Protein AF-B4NSJ3-F1 (afdb_monomer_lite)

Sequence (128 aa):
MYSIVETGSNIDASPQYKPMIESMIAEYKPAEERTKPFRHQQNRHSAMESESITKQVDAWLQDGIVRKSSSNFASRVVVVKKLQAQVKDALRDAEEAKAGKEELQELPTATQRSSSVCRLSESTWPSC

Secondary structure (DSSP, 8-state):
------------S-TTTHHHHHHHHHH--PPPS-SPP-BPPPPPPPHHHHHHHHHHHHHHHHTTSS-----S-BPPP------SHHHHHHHHHHHHHHHHHHTTS-S---------------------

Organism: Drosophila simulans (NCBI:txid7240)

Radius of gyration: 32.36 Å; chains: 1; bounding box: 56×48×111 Å

Foldseek 3Di:
DDPPPPPPDPPPDDPVCVVVVVVCVVPDDPDPPPDDQDADDEDDDDPVVVVVVVVVVVVCVVVVVDDDDDDSHHDYDDDDDDDCPVVVVVVVVVVVVVVVVVVVPDDDDDDDDDDDDDDDDDDDDDDD

pLDDT: mean 70.24, std 21.88, range [30.36, 95.81]

InterPro domains:
  IPR043502 DNA/RNA polymerase superfamily [SSF56672] (32-84)

Structure (mmCIF, N/CA/C/O backbone):
data_AF-B4NSJ3-F1
#
_entry.id   AF-B4NSJ3-F1
#
loop_
_atom_site.group_PDB
_atom_site.id
_atom_site.type_symbol
_atom_site.label_atom_id
_atom_site.label_alt_id
_atom_site.label_comp_id
_atom_site.label_asym_id
_atom_site.label_entity_id
_atom_site.label_seq_id
_atom_site.pdbx_PDB_ins_code
_atom_site.Cartn_x
_atom_site.Cartn_y
_atom_site.Cartn_z
_atom_site.occupancy
_atom_site.B_iso_or_equiv
_atom_site.auth_seq_id
_atom_site.auth_comp_id
_atom_site.auth_asym_id
_atom_site.auth_atom_id
_atom_site.pdbx_PDB_model_num
ATOM 1 N N . MET A 1 1 ? -7.846 -13.154 -14.992 1.00 35.81 1 MET A N 1
ATOM 2 C CA . MET A 1 1 ? -9.179 -12.815 -14.455 1.00 35.81 1 MET A CA 1
ATOM 3 C C . MET A 1 1 ? -9.045 -12.810 -12.941 1.00 35.81 1 MET A C 1
ATOM 5 O O . MET A 1 1 ? -8.737 -13.856 -12.386 1.00 35.81 1 MET A O 1
ATOM 9 N N . TYR A 1 2 ? -9.112 -11.651 -12.286 1.00 50.84 2 TYR A N 1
ATOM 10 C CA . TYR A 1 2 ? -9.059 -11.604 -10.821 1.00 50.84 2 TYR A CA 1
ATOM 11 C C . TYR A 1 2 ? -10.491 -11.694 -10.309 1.00 50.84 2 TYR A C 1
ATOM 13 O O . TYR A 1 2 ? -11.305 -10.835 -10.630 1.00 50.84 2 TYR A O 1
ATOM 21 N N . SER A 1 3 ? -10.790 -12.738 -9.540 1.00 39.34 3 SER A N 1
ATOM 22 C CA . SER A 1 3 ? -12.021 -12.802 -8.760 1.00 39.34 3 SER A CA 1
ATOM 23 C C . SER A 1 3 ? -11.863 -11.821 -7.605 1.00 39.34 3 SER A C 1
ATOM 25 O O . SER A 1 3 ? -11.051 -12.043 -6.704 1.00 39.34 3 SER A O 1
ATOM 27 N N . ILE A 1 4 ? -12.591 -10.708 -7.642 1.00 55.81 4 ILE A N 1
ATOM 28 C CA . ILE A 1 4 ? -12.873 -9.952 -6.425 1.00 55.81 4 ILE A CA 1
ATOM 29 C C . ILE A 1 4 ? -13.763 -10.895 -5.623 1.00 55.81 4 ILE A C 1
ATOM 31 O O . ILE A 1 4 ? -14.928 -11.076 -5.952 1.00 55.81 4 ILE A O 1
ATOM 35 N N . VAL A 1 5 ? -13.186 -11.619 -4.665 1.00 47.66 5 VAL A N 1
ATOM 36 C CA . VAL A 1 5 ? -14.011 -12.309 -3.678 1.00 47.66 5 VAL A CA 1
ATOM 37 C C . VAL A 1 5 ? -14.679 -11.178 -2.911 1.00 47.66 5 VAL A C 1
ATOM 39 O O . VAL A 1 5 ? -13.994 -10.416 -2.232 1.00 47.66 5 VAL A O 1
ATOM 42 N N . GLU A 1 6 ? -15.983 -11.008 -3.114 1.00 53.50 6 GLU A N 1
ATOM 43 C CA . GLU A 1 6 ? -16.839 -10.111 -2.338 1.00 53.50 6 GLU A CA 1
ATOM 44 C C . GLU A 1 6 ? -16.940 -10.662 -0.911 1.00 53.50 6 GLU A C 1
ATOM 46 O O . GLU A 1 6 ? -17.965 -11.158 -0.456 1.00 53.50 6 GLU A O 1
ATOM 51 N N . THR A 1 7 ? -15.829 -10.635 -0.183 1.00 53.38 7 THR A N 1
ATOM 52 C CA . THR A 1 7 ? -15.869 -10.670 1.271 1.00 53.38 7 THR A CA 1
ATOM 53 C C . THR A 1 7 ? -16.592 -9.401 1.690 1.00 53.38 7 THR A C 1
ATOM 55 O O . THR A 1 7 ? -16.056 -8.306 1.500 1.00 53.38 7 THR A O 1
ATOM 58 N N . GLY A 1 8 ? -17.831 -9.563 2.171 1.00 54.12 8 GLY A N 1
ATOM 59 C CA . GLY A 1 8 ? -18.704 -8.485 2.633 1.00 54.12 8 GLY A CA 1
ATOM 60 C C . GLY A 1 8 ? -17.898 -7.466 3.425 1.00 54.12 8 GLY A C 1
ATOM 61 O O . GLY A 1 8 ? -17.401 -7.755 4.512 1.00 54.12 8 GLY A O 1
ATOM 62 N N . SER A 1 9 ? -17.664 -6.314 2.804 1.00 59.66 9 SER A N 1
ATOM 63 C CA . SER A 1 9 ? -16.655 -5.371 3.260 1.00 59.66 9 SER A CA 1
ATOM 64 C C . SER A 1 9 ? -17.247 -4.573 4.411 1.00 59.66 9 SER A C 1
ATOM 66 O O . SER A 1 9 ? -17.992 -3.622 4.192 1.00 59.66 9 SER A O 1
ATOM 68 N N . ASN A 1 10 ? -16.962 -4.970 5.652 1.00 70.56 10 ASN A N 1
ATOM 69 C CA . ASN A 1 10 ? -17.247 -4.108 6.790 1.00 70.56 10 ASN A CA 1
ATOM 70 C C . ASN A 1 10 ? -16.275 -2.925 6.712 1.00 70.56 10 ASN A C 1
ATOM 72 O O . ASN A 1 10 ? -15.084 -3.078 6.972 1.00 70.56 10 ASN A O 1
ATOM 76 N N . ILE A 1 11 ? -16.767 -1.774 6.253 1.00 76.44 11 ILE A N 1
ATOM 77 C CA . ILE A 1 11 ? -15.956 -0.564 6.136 1.00 76.44 11 ILE A CA 1
ATOM 78 C C . ILE A 1 11 ? -15.641 -0.078 7.553 1.00 76.44 11 ILE A C 1
ATOM 80 O O . ILE A 1 11 ? -16.509 0.468 8.248 1.00 76.44 11 ILE A O 1
ATOM 84 N N . ASP A 1 12 ? -14.388 -0.273 7.962 1.00 79.31 12 ASP A N 1
ATOM 85 C CA . ASP A 1 12 ? -13.834 0.262 9.202 1.00 79.31 12 ASP A CA 1
ATOM 86 C C . ASP A 1 12 ? -13.470 1.743 9.018 1.00 79.31 12 ASP A C 1
ATOM 88 O O . ASP A 1 12 ? -12.330 2.133 8.775 1.00 79.31 12 ASP A O 1
ATOM 92 N N . ALA A 1 13 ? -14.503 2.582 9.033 1.00 82.94 13 ALA A N 1
ATOM 93 C CA . ALA A 1 13 ? -14.392 4.032 8.984 1.00 82.94 13 ALA A CA 1
ATOM 94 C C . ALA A 1 13 ? -15.360 4.666 9.987 1.00 82.94 13 ALA A C 1
ATOM 96 O O . ALA A 1 13 ? -16.366 4.062 10.371 1.00 82.94 13 ALA A O 1
ATOM 97 N N . SER A 1 14 ? -15.087 5.915 10.383 1.00 86.69 14 SER A N 1
ATOM 98 C CA . SER A 1 14 ? -16.008 6.677 11.234 1.00 86.69 14 SER A CA 1
ATOM 99 C C . SER A 1 14 ? -17.418 6.700 10.615 1.00 86.69 14 SER A C 1
ATOM 101 O O . SER A 1 14 ? -17.525 6.901 9.398 1.00 86.69 14 SER A O 1
ATOM 103 N N . PRO A 1 15 ? -18.498 6.534 11.410 1.00 87.12 15 PRO A N 1
ATOM 104 C CA . PRO A 1 15 ? -19.871 6.438 10.904 1.00 87.12 15 PRO A CA 1
ATOM 105 C C . PRO A 1 15 ? -20.267 7.564 9.945 1.00 87.12 15 PRO A C 1
ATOM 107 O O . PRO A 1 15 ? -21.011 7.335 8.998 1.00 87.12 15 PRO A O 1
ATOM 110 N N . GLN A 1 16 ? -19.716 8.763 10.149 1.00 92.62 16 GLN A N 1
ATOM 111 C CA . GLN A 1 16 ? -19.975 9.933 9.310 1.00 92.62 16 GLN A CA 1
ATOM 112 C C . GLN A 1 16 ? -19.467 9.797 7.861 1.00 92.62 16 GLN A C 1
ATOM 114 O O . GLN A 1 16 ? -20.020 10.432 6.970 1.00 92.62 16 GLN A O 1
ATOM 119 N N . TYR A 1 17 ? -18.439 8.978 7.609 1.00 90.19 17 TYR A N 1
ATOM 120 C CA . TYR A 1 17 ? -17.851 8.798 6.273 1.00 90.19 17 TYR A CA 1
ATOM 121 C C . TYR A 1 17 ? -18.304 7.515 5.577 1.00 90.19 17 TYR A C 1
ATOM 123 O O . TYR A 1 17 ? -18.178 7.421 4.358 1.00 90.19 17 TYR A O 1
ATOM 131 N N . LYS A 1 18 ? -18.856 6.546 6.318 1.00 89.69 18 LYS A N 1
ATOM 132 C CA . LYS A 1 18 ? -19.349 5.279 5.756 1.00 89.69 18 LYS A CA 1
ATOM 133 C C . LYS A 1 18 ? -20.253 5.454 4.525 1.00 89.69 18 LYS A C 1
ATOM 135 O O . LYS A 1 18 ? -19.896 4.888 3.496 1.00 89.69 18 LYS A O 1
ATOM 140 N N . PRO A 1 19 ? -21.325 6.277 4.548 1.00 90.75 19 PRO A N 1
ATOM 141 C CA . PRO A 1 19 ? -22.217 6.389 3.388 1.00 90.75 19 PRO A CA 1
ATOM 142 C C . PRO A 1 19 ? -21.513 6.974 2.157 1.00 90.75 19 PRO A C 1
ATOM 144 O O . PRO A 1 19 ? -21.766 6.564 1.027 1.00 90.75 19 PRO A O 1
ATOM 147 N N . MET A 1 20 ? -20.584 7.910 2.369 1.00 92.81 20 MET A N 1
ATOM 148 C CA . MET A 1 20 ? -19.783 8.482 1.291 1.00 92.81 20 MET A CA 1
ATOM 149 C C . MET A 1 20 ? -18.865 7.419 0.675 1.00 92.81 20 MET A C 1
ATOM 151 O O . MET A 1 20 ? -18.842 7.269 -0.543 1.00 92.81 20 MET A O 1
ATOM 155 N N . ILE A 1 21 ? -18.154 6.642 1.495 1.00 90.12 21 ILE A N 1
ATOM 156 C CA . ILE A 1 21 ? -17.254 5.584 1.013 1.00 90.12 21 ILE A CA 1
ATOM 157 C C . ILE A 1 21 ? -18.042 4.507 0.255 1.00 90.12 21 ILE A C 1
ATOM 159 O O . ILE A 1 21 ? -17.628 4.105 -0.830 1.00 90.12 21 ILE A O 1
ATOM 163 N N . GLU A 1 22 ? -19.198 4.088 0.774 1.00 89.88 22 GLU A N 1
ATOM 164 C CA . GLU A 1 22 ? -20.086 3.127 0.105 1.00 89.88 22 GLU A CA 1
ATOM 165 C C . GLU A 1 22 ? -20.536 3.629 -1.272 1.00 89.88 22 GLU A C 1
ATOM 167 O O . GLU A 1 22 ? -20.451 2.883 -2.249 1.00 89.88 22 GLU A O 1
ATOM 172 N N . SER A 1 23 ? -20.931 4.904 -1.384 1.00 90.94 23 SER A N 1
ATOM 173 C CA . SER A 1 23 ? -21.296 5.491 -2.682 1.00 90.94 23 SER A CA 1
ATOM 174 C C . SER A 1 23 ? -20.127 5.517 -3.671 1.00 90.94 23 SER A C 1
ATOM 176 O O . SER A 1 23 ? -20.309 5.175 -4.838 1.00 90.94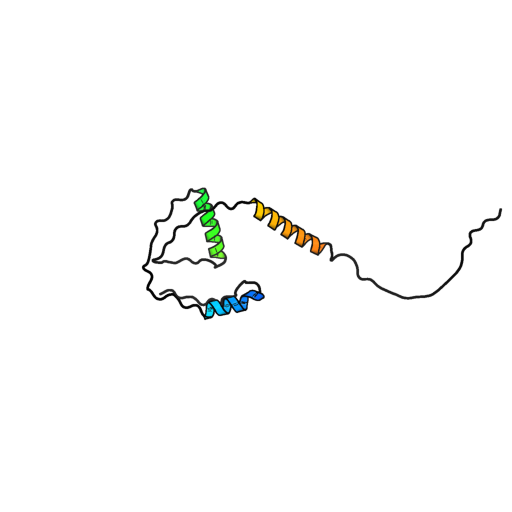 23 SER A O 1
ATOM 178 N N . MET A 1 24 ? -18.912 5.830 -3.204 1.00 91.06 24 MET A N 1
ATOM 179 C CA . MET A 1 24 ? -17.713 5.844 -4.047 1.00 91.06 24 MET A CA 1
ATOM 180 C C . MET A 1 24 ? -17.359 4.442 -4.553 1.00 91.06 24 MET A C 1
ATOM 182 O O . MET A 1 24 ? -16.938 4.292 -5.699 1.00 91.06 24 MET A O 1
ATOM 186 N N . ILE A 1 25 ? -17.533 3.415 -3.714 1.00 88.88 25 ILE A N 1
ATOM 187 C CA . ILE A 1 25 ? -17.310 2.016 -4.101 1.00 88.88 25 ILE A CA 1
ATOM 188 C C . ILE A 1 25 ? -18.350 1.580 -5.136 1.00 88.88 25 ILE A C 1
ATOM 190 O O . ILE A 1 25 ? -17.982 0.977 -6.141 1.00 88.88 25 ILE A O 1
ATOM 194 N N . ALA A 1 26 ? -19.627 1.902 -4.916 1.00 88.44 26 ALA A N 1
ATOM 195 C CA . ALA A 1 26 ? -20.708 1.539 -5.831 1.00 88.44 26 ALA A CA 1
ATOM 196 C C . ALA A 1 26 ? -20.584 2.227 -7.203 1.00 88.44 26 ALA A C 1
ATOM 198 O O . ALA A 1 26 ? -20.925 1.635 -8.227 1.00 88.44 26 ALA A O 1
ATOM 199 N N . GLU A 1 27 ? -20.088 3.466 -7.238 1.00 91.00 27 GLU A N 1
ATOM 200 C CA . GLU A 1 27 ? -19.878 4.217 -8.479 1.00 91.00 27 GLU A CA 1
ATOM 201 C C . GLU A 1 27 ? -18.602 3.797 -9.226 1.00 91.00 27 GLU A C 1
ATOM 203 O O . GLU A 1 27 ? -18.489 4.019 -10.437 1.00 91.00 27 GLU A O 1
ATOM 208 N N . TYR A 1 28 ? -17.637 3.183 -8.535 1.00 86.06 28 TYR A N 1
ATOM 209 C CA . TYR A 1 28 ? -16.335 2.879 -9.112 1.00 86.06 28 TYR A CA 1
ATOM 210 C C . TYR A 1 28 ? -16.449 1.994 -10.359 1.00 86.06 28 TYR A C 1
ATOM 212 O O . TYR A 1 28 ? -16.870 0.838 -10.314 1.00 86.06 28 TYR A O 1
ATOM 220 N N . LYS A 1 29 ? -15.977 2.533 -11.486 1.00 82.69 29 LYS A N 1
ATOM 221 C CA . LYS A 1 29 ? -15.779 1.793 -12.732 1.00 82.69 29 LYS A CA 1
ATOM 222 C C . LYS A 1 29 ? -14.280 1.681 -13.001 1.00 82.69 29 LYS A C 1
ATOM 224 O O . LYS A 1 29 ? -13.598 2.710 -13.008 1.00 82.69 29 LYS A O 1
ATOM 229 N N . PRO A 1 30 ? -13.741 0.470 -13.228 1.00 76.25 30 PRO A N 1
ATOM 230 C CA . PRO A 1 30 ? -12.340 0.324 -13.592 1.00 76.25 30 PRO A CA 1
ATOM 231 C C . PRO A 1 30 ? -12.063 1.098 -14.884 1.00 76.25 30 PRO A C 1
ATOM 233 O O . PRO A 1 30 ? -12.877 1.096 -15.807 1.00 76.25 30 PRO A O 1
ATOM 236 N N . ALA A 1 31 ? -10.918 1.778 -14.940 1.00 67.50 31 ALA A N 1
ATOM 237 C CA . ALA A 1 31 ? -10.515 2.517 -16.128 1.00 67.50 31 ALA A CA 1
ATOM 238 C C . ALA A 1 31 ? -10.419 1.571 -17.338 1.00 67.50 31 ALA A C 1
ATOM 240 O O . ALA A 1 31 ? -9.803 0.508 -17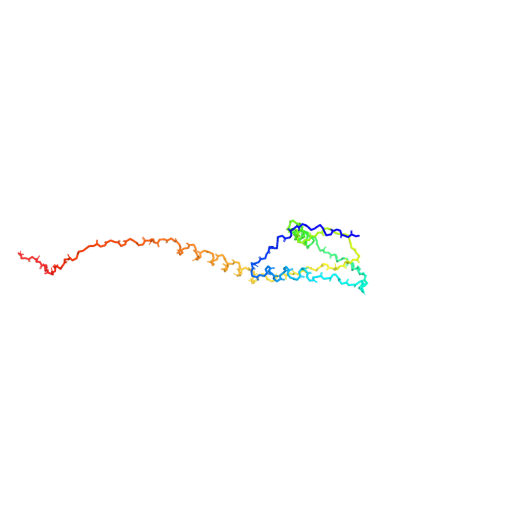.246 1.00 67.50 31 ALA A O 1
ATOM 241 N N . GLU A 1 32 ? -11.010 1.969 -18.469 1.00 66.44 32 GLU A N 1
ATOM 242 C CA . GLU A 1 32 ? -10.839 1.268 -19.746 1.00 66.44 32 GLU A CA 1
ATOM 243 C C . GLU A 1 32 ? -9.344 1.183 -20.107 1.00 66.44 32 GLU A C 1
ATOM 245 O O . GLU A 1 32 ? -8.589 2.116 -19.824 1.00 66.44 32 GLU A O 1
ATOM 250 N N . GLU A 1 33 ? -8.938 0.076 -20.746 1.00 62.62 33 GLU A N 1
ATOM 251 C CA . GLU A 1 33 ? -7.571 -0.426 -21.038 1.00 62.62 33 GLU A CA 1
ATOM 252 C C . GLU A 1 33 ? -6.620 0.505 -21.835 1.00 62.62 33 GLU A C 1
ATOM 254 O O . GLU A 1 33 ? -5.681 0.061 -22.496 1.00 62.62 33 GLU A O 1
ATOM 259 N N . ARG A 1 34 ? -6.811 1.822 -21.801 1.00 63.78 34 ARG A N 1
ATOM 260 C CA . ARG A 1 34 ? -6.010 2.799 -22.551 1.00 63.78 34 ARG A CA 1
ATOM 261 C C . ARG A 1 34 ? -4.605 3.002 -21.978 1.00 63.78 34 ARG A C 1
ATOM 263 O O . ARG A 1 34 ? -3.762 3.612 -22.636 1.00 63.78 34 ARG A O 1
ATOM 270 N N . THR A 1 35 ? -4.325 2.511 -20.772 1.00 73.25 35 THR A N 1
ATOM 271 C CA . THR A 1 35 ? -3.014 2.626 -20.126 1.00 73.25 35 THR A CA 1
ATOM 272 C C . THR A 1 35 ? -2.153 1.397 -20.394 1.00 73.25 35 THR A C 1
ATOM 274 O O . THR A 1 35 ? -2.446 0.279 -19.974 1.00 73.25 35 THR A O 1
ATOM 277 N N . LYS A 1 36 ? -1.031 1.616 -21.090 1.00 82.81 36 LYS A N 1
ATOM 278 C CA . LYS A 1 36 ? -0.038 0.567 -21.336 1.00 82.81 36 LYS A CA 1
ATOM 279 C C . LYS A 1 36 ? 0.557 0.084 -20.004 1.00 82.81 36 LYS A C 1
ATOM 281 O O . LYS A 1 36 ? 0.905 0.924 -19.168 1.00 82.81 36 LYS A O 1
ATOM 286 N N . PRO A 1 37 ? 0.726 -1.236 -19.807 1.00 86.75 37 PRO A N 1
ATOM 287 C CA . PRO A 1 37 ? 1.410 -1.759 -18.634 1.00 86.75 37 PRO A CA 1
ATOM 288 C C . PRO A 1 37 ? 2.836 -1.221 -18.524 1.00 86.75 37 PRO A C 1
ATOM 290 O O . PRO A 1 37 ? 3.520 -1.037 -19.531 1.00 86.75 37 PRO A O 1
ATOM 293 N N . PHE A 1 38 ? 3.299 -1.008 -17.295 1.00 87.62 38 PHE A N 1
ATOM 294 C CA . PHE A 1 38 ? 4.667 -0.581 -17.024 1.00 87.62 38 PHE A CA 1
ATOM 295 C C . PHE A 1 38 ? 5.281 -1.417 -15.910 1.00 87.62 38 PHE A C 1
ATOM 297 O O . PHE A 1 38 ? 4.619 -1.790 -14.940 1.00 87.62 38 PHE A O 1
ATOM 304 N N . ARG A 1 39 ? 6.584 -1.670 -16.013 1.00 89.38 39 ARG A N 1
ATOM 305 C CA . ARG A 1 39 ? 7.348 -2.344 -14.965 1.00 89.38 39 ARG A CA 1
ATOM 306 C C . ARG A 1 39 ? 8.610 -1.564 -14.664 1.00 89.38 39 ARG A C 1
ATOM 308 O O . ARG A 1 39 ? 9.590 -1.645 -15.398 1.00 89.38 39 ARG A O 1
ATOM 315 N N . HIS A 1 40 ? 8.583 -0.812 -13.573 1.00 89.81 40 HIS A N 1
ATOM 316 C CA . HIS A 1 40 ? 9.794 -0.199 -13.058 1.00 89.81 40 HIS A CA 1
ATOM 317 C C . HIS A 1 40 ? 10.644 -1.257 -12.357 1.00 89.81 40 HIS A C 1
ATOM 319 O O . HIS A 1 40 ? 10.138 -2.069 -11.584 1.00 89.81 40 HIS A O 1
ATOM 325 N N . GLN A 1 41 ? 11.954 -1.214 -12.594 1.00 86.19 41 GLN A N 1
ATOM 326 C CA . GLN A 1 41 ? 12.907 -1.993 -11.812 1.00 86.19 41 GLN A CA 1
ATOM 327 C C . GLN A 1 41 ? 12.817 -1.593 -10.332 1.00 86.19 41 GLN A C 1
ATOM 329 O O . GLN A 1 41 ? 12.764 -0.399 -10.016 1.00 86.19 41 GLN A O 1
ATOM 334 N N . GLN A 1 42 ? 12.799 -2.591 -9.447 1.00 84.81 42 GLN A N 1
ATOM 335 C CA . GLN A 1 42 ? 12.810 -2.387 -8.001 1.00 84.81 42 GLN A CA 1
ATOM 336 C C . GLN A 1 42 ? 14.132 -1.750 -7.556 1.00 84.81 42 GLN A C 1
ATOM 338 O O . GLN A 1 42 ? 15.204 -2.109 -8.049 1.00 84.81 42 GLN A O 1
ATOM 343 N N . ASN A 1 43 ? 14.050 -0.810 -6.614 1.00 86.12 43 ASN A N 1
ATOM 344 C CA . ASN A 1 43 ? 15.231 -0.213 -6.003 1.00 86.12 43 ASN A CA 1
ATOM 345 C C . ASN A 1 43 ? 15.915 -1.224 -5.077 1.00 86.12 43 ASN A C 1
ATOM 347 O O . ASN A 1 43 ? 15.256 -2.029 -4.419 1.00 86.12 43 ASN A O 1
ATOM 351 N N . ARG A 1 44 ? 17.246 -1.154 -5.000 1.00 89.94 44 ARG A N 1
ATOM 352 C CA . ARG A 1 44 ? 18.000 -1.878 -3.975 1.00 89.94 44 ARG A CA 1
ATOM 353 C C . ARG A 1 44 ? 17.934 -1.077 -2.681 1.00 89.94 44 ARG A C 1
ATOM 355 O O . ARG A 1 44 ? 18.422 0.047 -2.638 1.00 89.94 44 ARG A O 1
ATOM 362 N N . HIS A 1 45 ? 17.319 -1.661 -1.663 1.00 90.19 45 HIS A N 1
ATOM 363 C CA . HIS A 1 45 ? 17.264 -1.107 -0.315 1.00 90.19 45 HIS A CA 1
ATOM 364 C C . HIS A 1 45 ? 18.376 -1.709 0.544 1.00 90.19 45 HIS A C 1
ATOM 366 O O . HIS A 1 45 ? 18.809 -2.841 0.304 1.00 90.19 45 HIS A O 1
ATOM 372 N N . SER A 1 46 ? 18.843 -0.960 1.540 1.00 92.62 46 SER A N 1
ATOM 373 C CA . SER A 1 46 ? 19.711 -1.518 2.581 1.00 92.62 46 SER A CA 1
ATOM 374 C C . SER A 1 46 ? 18.961 -2.578 3.402 1.00 92.62 46 SER A C 1
ATOM 376 O O . SER A 1 46 ? 17.728 -2.593 3.425 1.00 92.62 46 SER A O 1
ATOM 378 N N . ALA A 1 47 ? 19.686 -3.450 4.111 1.00 92.56 47 ALA A N 1
ATOM 379 C CA . ALA A 1 47 ? 19.070 -4.500 4.931 1.00 92.56 47 ALA A CA 1
ATOM 380 C C . ALA A 1 47 ? 18.047 -3.923 5.932 1.00 92.56 47 ALA A C 1
ATOM 382 O O . ALA A 1 47 ? 16.900 -4.362 5.978 1.00 92.56 47 ALA A O 1
ATOM 383 N N . MET A 1 48 ? 18.416 -2.842 6.626 1.00 90.50 48 MET A N 1
ATOM 384 C CA . MET A 1 48 ? 17.551 -2.160 7.594 1.00 90.50 48 MET A CA 1
ATOM 385 C C . MET A 1 48 ? 16.260 -1.608 6.965 1.00 90.50 48 MET A C 1
ATOM 387 O O . MET A 1 48 ? 15.171 -1.728 7.533 1.00 90.50 48 MET A O 1
ATOM 391 N N . GLU A 1 49 ? 16.358 -1.012 5.776 1.00 91.81 49 GLU A N 1
ATOM 392 C CA . GLU A 1 49 ? 15.191 -0.509 5.046 1.00 91.81 49 GLU A CA 1
ATOM 393 C C . GLU A 1 49 ? 14.299 -1.655 4.564 1.00 91.81 49 GLU A C 1
ATOM 395 O O . GLU A 1 49 ? 13.081 -1.577 4.711 1.00 91.81 49 GLU A O 1
ATOM 400 N N . SER A 1 50 ? 14.885 -2.738 4.042 1.00 91.44 50 SER A N 1
ATOM 401 C CA . SER A 1 50 ? 14.117 -3.903 3.589 1.00 91.44 50 SER A CA 1
ATOM 402 C C . SER A 1 50 ? 13.357 -4.588 4.724 1.00 91.44 50 SER A C 1
ATOM 404 O O . SER A 1 50 ? 12.199 -4.964 4.540 1.00 91.44 50 SER A O 1
ATOM 406 N N . GLU A 1 51 ? 13.954 -4.683 5.913 1.00 93.25 51 GLU A N 1
ATOM 407 C CA . GLU A 1 51 ? 13.276 -5.202 7.101 1.00 93.25 51 GLU A CA 1
ATOM 408 C C . GLU A 1 51 ? 12.099 -4.312 7.506 1.00 93.25 51 GLU A C 1
ATOM 410 O O . GLU A 1 51 ? 11.019 -4.813 7.814 1.00 93.25 51 GLU A O 1
ATOM 415 N N . SER A 1 52 ? 12.287 -2.991 7.467 1.00 92.06 52 SER A N 1
ATOM 416 C CA . SER A 1 52 ? 11.234 -2.024 7.799 1.00 92.06 52 SER A CA 1
ATOM 417 C C . SER A 1 52 ? 10.063 -2.104 6.815 1.00 92.06 52 SER A C 1
ATOM 419 O O . SER A 1 52 ? 8.907 -2.131 7.235 1.00 92.06 52 SER A O 1
ATOM 421 N N . ILE A 1 53 ? 10.362 -2.208 5.515 1.00 93.25 53 ILE A N 1
ATOM 422 C CA . ILE A 1 53 ? 9.355 -2.403 4.464 1.00 93.25 53 ILE A CA 1
ATOM 423 C C . ILE A 1 53 ? 8.596 -3.711 4.701 1.00 93.25 53 ILE A C 1
ATOM 425 O O . ILE A 1 53 ? 7.369 -3.711 4.676 1.00 93.25 53 ILE A O 1
ATOM 429 N N . THR A 1 54 ? 9.311 -4.809 4.952 1.00 93.81 54 THR A N 1
ATOM 430 C CA . THR A 1 54 ? 8.702 -6.137 5.121 1.00 93.81 54 THR A CA 1
ATOM 431 C C . THR A 1 54 ? 7.750 -6.154 6.313 1.00 93.81 54 THR A C 1
ATOM 433 O O . THR A 1 54 ? 6.594 -6.524 6.149 1.00 93.81 54 THR A O 1
ATOM 436 N N . LYS A 1 55 ? 8.172 -5.632 7.473 1.00 95.00 55 LYS A N 1
ATOM 437 C CA . LYS A 1 55 ? 7.318 -5.532 8.671 1.00 95.00 55 LYS A CA 1
ATOM 438 C C . LYS A 1 55 ? 6.027 -4.753 8.411 1.00 95.00 55 LYS A C 1
ATOM 440 O O . LYS A 1 55 ? 4.960 -5.158 8.861 1.00 95.00 55 LYS A O 1
ATOM 445 N N . GLN A 1 56 ? 6.120 -3.636 7.690 1.00 94.19 56 GLN A N 1
ATOM 446 C CA . GLN A 1 56 ? 4.955 -2.810 7.381 1.00 94.19 56 GLN A CA 1
ATOM 447 C C . GLN A 1 56 ? 4.019 -3.487 6.372 1.00 94.19 56 GLN A C 1
ATOM 449 O O . GLN A 1 56 ? 2.802 -3.447 6.542 1.00 94.19 56 GLN A O 1
ATOM 454 N N . VAL A 1 57 ? 4.573 -4.126 5.339 1.00 94.44 57 VAL A N 1
ATOM 455 C CA . VAL A 1 57 ? 3.787 -4.887 4.359 1.00 94.44 57 VAL A CA 1
ATOM 456 C C . VAL A 1 57 ? 3.102 -6.080 5.023 1.00 94.44 57 VAL A C 1
ATOM 458 O O . VAL A 1 57 ? 1.935 -6.326 4.738 1.00 94.44 57 VAL A O 1
ATOM 461 N N . ASP A 1 58 ? 3.783 -6.780 5.929 1.00 95.81 58 ASP A N 1
ATOM 462 C CA . ASP A 1 58 ? 3.212 -7.907 6.666 1.00 95.81 58 ASP A CA 1
ATOM 463 C C . ASP A 1 58 ? 2.051 -7.468 7.564 1.00 95.81 58 ASP A C 1
ATOM 465 O O . ASP A 1 58 ? 1.014 -8.127 7.564 1.00 95.81 58 ASP A O 1
ATOM 469 N N . ALA A 1 59 ? 2.169 -6.327 8.254 1.00 95.12 59 ALA A N 1
ATOM 470 C CA . ALA A 1 59 ? 1.055 -5.749 9.008 1.00 95.12 59 ALA A CA 1
ATOM 471 C C . ALA A 1 59 ? -0.155 -5.470 8.096 1.00 95.12 59 ALA A C 1
ATOM 473 O O . ALA A 1 59 ? -1.259 -5.926 8.370 1.00 95.12 59 ALA A O 1
ATOM 474 N N . TRP A 1 60 ? 0.060 -4.834 6.941 1.00 94.69 60 TRP A N 1
ATOM 475 C CA . TRP A 1 60 ? -1.015 -4.568 5.978 1.00 94.69 60 TRP A CA 1
ATOM 476 C C . TRP A 1 60 ? -1.613 -5.816 5.326 1.00 94.69 60 TRP A C 1
ATOM 478 O O . TRP A 1 60 ? -2.766 -5.781 4.894 1.00 94.69 60 TRP A O 1
ATOM 488 N N . LEU A 1 61 ? -0.842 -6.900 5.214 1.00 92.19 61 LEU A N 1
ATOM 489 C CA . LEU A 1 61 ? -1.351 -8.196 4.770 1.00 92.19 61 LEU A CA 1
ATOM 490 C C . LEU A 1 61 ? -2.270 -8.816 5.829 1.00 92.19 61 LEU A C 1
ATOM 492 O O . LEU A 1 61 ? -3.294 -9.385 5.458 1.00 92.19 61 LEU A O 1
ATOM 496 N N . GLN A 1 62 ? -1.924 -8.699 7.117 1.00 91.19 62 GLN A N 1
ATOM 497 C CA . GLN A 1 62 ? -2.765 -9.171 8.226 1.00 91.19 62 GLN A CA 1
ATOM 498 C C . GLN A 1 62 ? -4.051 -8.350 8.352 1.00 91.19 62 GLN A C 1
ATOM 500 O O . GLN A 1 62 ? -5.128 -8.921 8.495 1.00 91.19 62 GLN A O 1
ATOM 505 N N . ASP A 1 63 ? -3.951 -7.029 8.199 1.00 88.88 63 ASP A N 1
ATOM 506 C CA . ASP A 1 63 ? -5.092 -6.107 8.253 1.00 88.88 63 ASP A CA 1
ATOM 507 C C . ASP A 1 63 ? -5.995 -6.192 7.003 1.00 88.88 63 ASP A C 1
ATOM 509 O O . ASP A 1 63 ? -7.013 -5.510 6.912 1.00 88.88 63 ASP A O 1
ATOM 513 N N . GLY A 1 64 ? -5.621 -6.991 5.995 1.00 86.38 64 GLY A N 1
ATOM 514 C CA . GLY A 1 64 ? -6.377 -7.136 4.747 1.00 86.38 64 GLY A CA 1
ATOM 515 C C . GLY A 1 64 ? -6.342 -5.906 3.829 1.00 86.38 64 GLY A C 1
ATOM 516 O O . GLY A 1 64 ? -7.090 -5.850 2.852 1.00 86.38 64 GLY A O 1
ATOM 517 N N . ILE A 1 65 ? -5.465 -4.934 4.103 1.00 88.94 65 ILE A N 1
ATOM 518 C CA . ILE A 1 65 ? -5.294 -3.704 3.311 1.00 88.94 65 ILE A CA 1
ATOM 519 C C . ILE A 1 65 ? -4.620 -4.018 1.969 1.00 88.94 65 ILE A C 1
ATOM 521 O O . ILE A 1 65 ? -4.992 -3.479 0.924 1.00 88.94 65 ILE A O 1
ATOM 525 N N . VAL A 1 66 ? -3.610 -4.892 1.985 1.00 90.50 66 VAL A N 1
ATOM 526 C CA . VAL A 1 66 ? -2.870 -5.327 0.791 1.00 90.50 66 VAL A CA 1
ATOM 527 C C . VAL A 1 66 ? -3.110 -6.816 0.559 1.00 90.50 66 VAL A C 1
ATOM 529 O O . VAL A 1 66 ? -3.318 -7.585 1.490 1.00 90.50 66 VAL A O 1
ATOM 532 N N . ARG A 1 67 ? -3.046 -7.249 -0.705 1.00 90.62 67 ARG A N 1
ATOM 533 C CA . ARG A 1 67 ? -3.131 -8.662 -1.095 1.00 90.62 67 ARG A CA 1
ATOM 534 C C . ARG A 1 67 ? -2.015 -9.045 -2.054 1.00 90.62 67 ARG A C 1
ATOM 536 O O . ARG A 1 67 ? -1.602 -8.252 -2.902 1.00 90.62 67 ARG A O 1
ATOM 543 N N . LYS A 1 68 ? -1.564 -10.296 -1.961 1.00 90.25 68 LYS A N 1
ATOM 544 C CA . LYS A 1 68 ? -0.632 -10.874 -2.936 1.00 90.25 68 LYS A CA 1
ATOM 545 C C . LYS A 1 68 ? -1.310 -10.934 -4.305 1.00 90.25 68 LYS A C 1
ATOM 547 O O . LYS A 1 68 ? -2.460 -11.348 -4.424 1.00 90.25 68 LYS A O 1
ATOM 552 N N . SER A 1 69 ? -0.593 -10.514 -5.339 1.00 89.56 69 SER A N 1
ATOM 553 C CA . SER A 1 69 ? -1.080 -10.534 -6.715 1.00 89.56 69 SER A CA 1
ATOM 554 C C . SER A 1 69 ? 0.074 -10.740 -7.690 1.00 89.56 69 SER A C 1
ATOM 556 O O . SER A 1 69 ? 1.228 -10.447 -7.383 1.00 89.56 69 SER A O 1
ATOM 558 N N . SER A 1 70 ? -0.244 -11.246 -8.875 1.00 88.69 70 SER A N 1
ATOM 559 C CA . SER A 1 70 ? 0.593 -11.099 -10.062 1.00 88.69 70 SER A CA 1
ATOM 560 C C . SER A 1 70 ? -0.004 -9.972 -10.893 1.00 88.69 70 SER A C 1
ATOM 562 O O . SER A 1 70 ? -1.219 -9.919 -11.029 1.00 88.69 70 SER A O 1
ATOM 564 N N . SER A 1 71 ? 0.790 -9.049 -11.429 1.00 86.56 71 SER A N 1
ATOM 565 C CA . SER A 1 71 ? 0.280 -7.975 -12.290 1.00 86.56 71 SER A CA 1
ATOM 566 C C . SER A 1 71 ? 1.322 -7.566 -13.335 1.00 86.56 71 SER A C 1
ATOM 568 O O . SER A 1 71 ? 2.516 -7.860 -13.224 1.00 86.56 71 SER A O 1
ATOM 570 N N . ASN A 1 72 ? 0.873 -6.881 -14.386 1.00 88.06 72 ASN A N 1
ATOM 571 C CA . ASN A 1 72 ? 1.765 -6.281 -15.382 1.00 88.06 72 ASN A CA 1
ATOM 572 C C . ASN A 1 72 ? 2.168 -4.840 -15.032 1.00 88.06 72 ASN A C 1
ATOM 574 O O . ASN A 1 72 ? 2.868 -4.207 -15.815 1.00 88.06 72 ASN A O 1
ATOM 578 N N . PHE A 1 73 ? 1.770 -4.361 -13.851 1.00 88.62 73 PHE A N 1
ATOM 579 C CA . PHE A 1 73 ? 2.049 -3.024 -13.342 1.00 88.62 73 PHE A CA 1
ATOM 580 C C . PHE A 1 73 ? 2.972 -3.112 -12.127 1.00 88.62 73 PHE A C 1
ATOM 582 O O . PHE A 1 73 ? 2.630 -3.755 -11.137 1.00 88.62 73 PHE A O 1
ATOM 589 N N . ALA A 1 74 ? 4.129 -2.455 -12.182 1.00 90.88 74 ALA A N 1
ATOM 590 C CA . ALA A 1 74 ? 5.051 -2.387 -11.050 1.00 90.88 74 ALA A CA 1
ATOM 591 C C . ALA A 1 74 ? 5.613 -0.972 -10.875 1.00 90.88 74 ALA A C 1
ATOM 593 O O . ALA A 1 74 ? 6.351 -0.463 -11.725 1.00 90.88 74 ALA A O 1
ATOM 594 N N . SER A 1 75 ? 5.269 -0.350 -9.748 1.00 90.75 75 SER A N 1
ATOM 595 C CA . SER A 1 75 ? 5.824 0.928 -9.286 1.00 90.75 75 SER A CA 1
ATOM 596 C C . SER A 1 75 ? 6.954 0.697 -8.282 1.00 90.75 75 SER A C 1
ATOM 598 O O . SER A 1 75 ? 7.022 -0.351 -7.640 1.00 90.75 75 SER A O 1
ATOM 600 N N . ARG A 1 76 ? 7.855 1.675 -8.143 1.00 91.75 76 ARG A N 1
ATOM 601 C CA . ARG A 1 76 ? 8.958 1.604 -7.172 1.00 91.75 76 ARG A CA 1
ATOM 602 C C . ARG A 1 76 ? 8.461 1.886 -5.756 1.00 91.75 76 ARG A C 1
ATOM 604 O O . ARG A 1 76 ? 7.612 2.751 -5.563 1.00 91.75 76 ARG A O 1
ATOM 611 N N . VAL A 1 77 ? 9.054 1.204 -4.779 1.00 91.69 77 VAL A N 1
ATOM 612 C CA . VAL A 1 77 ? 8.899 1.518 -3.354 1.00 91.69 77 VAL A CA 1
ATOM 613 C C . VAL A 1 77 ? 9.968 2.536 -2.961 1.00 91.69 77 VAL A C 1
ATOM 615 O O . VAL A 1 77 ? 11.132 2.421 -3.356 1.00 91.69 77 VAL A O 1
ATOM 618 N N . VAL A 1 78 ? 9.563 3.559 -2.213 1.00 91.00 78 VAL A N 1
ATOM 619 C CA . VAL A 1 78 ? 10.447 4.617 -1.716 1.00 91.00 78 VAL A CA 1
ATOM 620 C C . VAL A 1 78 ? 10.318 4.670 -0.204 1.00 91.00 78 VAL A C 1
ATOM 622 O O . VAL A 1 78 ? 9.209 4.712 0.326 1.00 91.00 78 VAL A O 1
ATOM 625 N N . VAL A 1 79 ? 11.456 4.673 0.485 1.00 91.00 79 VAL A N 1
ATOM 626 C CA . VAL A 1 79 ? 11.515 4.818 1.939 1.00 91.00 79 VAL A CA 1
ATOM 627 C C . VAL A 1 79 ? 11.735 6.286 2.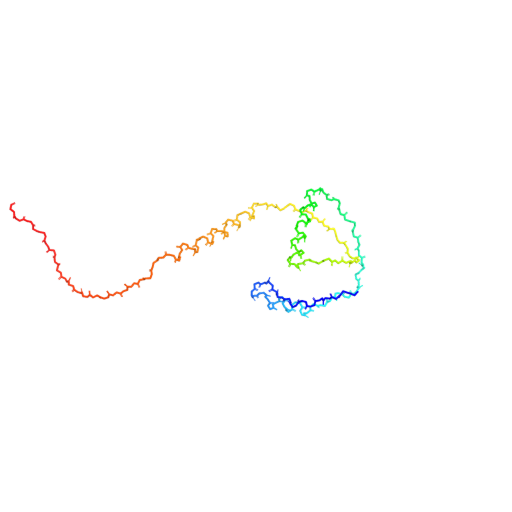259 1.00 91.00 79 VAL A C 1
ATOM 629 O O . VAL A 1 79 ? 12.645 6.919 1.729 1.00 91.00 79 VAL A O 1
ATOM 632 N N . VAL A 1 80 ? 10.885 6.833 3.122 1.00 90.50 80 VAL A N 1
ATOM 633 C CA . VAL A 1 80 ? 10.965 8.229 3.555 1.00 90.50 80 VAL A CA 1
ATOM 634 C C . VAL A 1 80 ? 11.074 8.259 5.070 1.00 90.50 80 VAL A C 1
ATOM 636 O O . VAL A 1 80 ? 10.258 7.669 5.779 1.00 90.50 80 VAL A O 1
ATOM 639 N N . LYS A 1 81 ? 12.078 8.974 5.580 1.00 88.75 81 LYS A N 1
ATOM 640 C CA . LYS A 1 81 ? 12.237 9.201 7.016 1.00 88.75 81 LYS A CA 1
ATOM 641 C C . LYS A 1 81 ? 11.214 10.238 7.475 1.00 88.75 81 LYS A C 1
ATOM 643 O O . LYS A 1 81 ? 11.300 11.404 7.102 1.00 88.75 81 LYS A O 1
ATOM 648 N N . LYS A 1 82 ? 10.253 9.821 8.300 1.00 86.81 82 LYS A N 1
ATOM 649 C CA . LYS A 1 82 ? 9.308 10.748 8.936 1.00 86.81 82 LYS A CA 1
ATOM 650 C C . LYS A 1 82 ? 10.010 11.540 10.045 1.00 86.81 82 LYS A C 1
ATOM 652 O O . LYS A 1 82 ? 10.748 10.967 10.848 1.00 86.81 82 LYS A O 1
ATOM 657 N N . LEU A 1 83 ? 9.773 12.851 10.097 1.00 85.25 83 LEU A N 1
ATOM 658 C CA . LEU A 1 83 ? 10.243 13.712 11.183 1.00 85.25 83 LEU A CA 1
ATOM 659 C C . LEU A 1 83 ? 9.405 13.433 12.444 1.00 85.25 83 LEU A C 1
ATOM 661 O O . LEU A 1 83 ? 8.192 13.606 12.429 1.00 85.25 83 LEU A O 1
ATOM 665 N N . GLN A 1 84 ? 10.040 12.973 13.526 1.00 64.94 84 GLN A N 1
ATOM 666 C CA . GLN A 1 84 ? 9.337 12.453 14.711 1.00 64.94 84 GLN A CA 1
ATOM 667 C C . GLN A 1 84 ? 8.799 13.514 15.683 1.00 64.94 84 GLN A C 1
ATOM 669 O O . GLN A 1 84 ? 8.052 13.149 16.586 1.00 64.94 84 GLN A O 1
ATOM 674 N N . ALA A 1 85 ? 9.145 14.794 15.513 1.00 58.69 85 ALA A N 1
ATOM 675 C CA . ALA A 1 85 ? 8.762 15.847 16.458 1.00 58.69 85 ALA A CA 1
ATOM 676 C C . ALA A 1 85 ? 7.235 15.931 16.651 1.00 58.69 85 ALA A C 1
ATOM 678 O O . ALA A 1 85 ? 6.759 15.946 17.770 1.00 58.69 85 ALA A O 1
ATOM 679 N N . GLN A 1 86 ? 6.454 15.836 15.575 1.00 54.69 86 GLN A N 1
ATOM 680 C CA . GLN A 1 86 ? 4.998 16.031 15.638 1.00 54.69 86 GLN A CA 1
ATOM 681 C C . GLN A 1 86 ? 4.202 14.757 15.972 1.00 54.69 86 GLN A C 1
ATOM 683 O O . GLN A 1 86 ? 3.015 14.829 16.266 1.00 54.69 86 GLN A O 1
ATOM 688 N N . VAL A 1 87 ? 4.830 13.576 15.910 1.00 58.91 87 VAL A N 1
ATOM 689 C CA . VAL A 1 87 ? 4.150 12.296 16.191 1.00 58.91 87 VAL A CA 1
ATOM 690 C C . VAL A 1 87 ? 4.158 11.989 17.687 1.00 58.91 87 VAL A C 1
ATOM 692 O O . VAL A 1 87 ? 3.205 11.405 18.189 1.00 58.91 87 VAL A O 1
ATOM 695 N N . LYS A 1 88 ? 5.218 12.389 18.403 1.00 55.09 88 LYS A N 1
ATOM 696 C CA . LYS A 1 88 ? 5.303 12.214 19.860 1.00 55.09 88 LYS A CA 1
ATOM 697 C C . LYS A 1 88 ? 4.392 13.178 20.613 1.00 55.09 88 LYS A C 1
ATOM 699 O O . LYS A 1 88 ? 3.734 12.736 21.548 1.00 55.09 88 LYS A O 1
ATOM 704 N N . ASP A 1 89 ? 4.322 14.432 20.178 1.00 55.38 89 ASP A N 1
ATOM 705 C CA . ASP A 1 89 ? 3.489 15.443 20.835 1.00 55.38 89 ASP A CA 1
ATOM 706 C C . ASP A 1 89 ? 2.000 15.086 20.688 1.00 55.38 89 ASP A C 1
ATOM 708 O O . ASP A 1 89 ? 1.300 14.967 21.684 1.00 55.38 89 ASP A O 1
ATOM 712 N N . ALA A 1 90 ? 1.556 14.692 19.487 1.00 56.56 90 ALA A N 1
ATOM 713 C CA . ALA A 1 90 ? 0.176 14.246 19.264 1.00 56.56 90 ALA A CA 1
ATOM 714 C C . ALA A 1 90 ? -0.207 12.952 20.020 1.00 56.56 90 ALA A C 1
ATOM 716 O O . ALA A 1 90 ? -1.376 12.754 20.345 1.00 56.56 90 ALA A O 1
ATOM 717 N N . LEU A 1 91 ? 0.755 12.058 20.291 1.00 58.12 91 LEU A N 1
ATOM 718 C CA . LEU A 1 91 ? 0.532 10.853 21.102 1.00 58.12 91 LEU A CA 1
ATOM 719 C C . LEU A 1 91 ? 0.439 11.179 22.597 1.00 58.12 91 LEU A C 1
ATOM 721 O O . LEU A 1 91 ? -0.426 10.618 23.265 1.00 58.12 91 LEU A O 1
ATOM 725 N N . ARG A 1 92 ? 1.277 12.096 23.107 1.00 56.19 92 ARG A N 1
ATOM 726 C CA . ARG A 1 92 ? 1.172 12.589 24.491 1.00 56.19 92 ARG A CA 1
ATOM 727 C C . ARG A 1 92 ? -0.131 13.343 24.719 1.00 56.19 92 ARG A C 1
ATOM 729 O O . ARG A 1 92 ? -0.824 13.045 25.683 1.00 56.19 92 ARG A O 1
ATOM 736 N N . ASP A 1 93 ? -0.505 14.229 23.802 1.00 56.53 93 ASP A N 1
ATOM 737 C CA . ASP A 1 93 ? -1.742 15.008 23.908 1.00 56.53 93 ASP A CA 1
ATOM 738 C C . ASP A 1 93 ? -2.985 14.101 23.877 1.00 56.53 93 ASP A C 1
ATOM 740 O O . ASP A 1 93 ? -3.972 14.352 24.569 1.00 56.53 93 ASP A O 1
ATOM 744 N N . ALA A 1 94 ? -2.943 13.005 23.110 1.00 58.09 94 ALA A N 1
ATOM 745 C CA . ALA A 1 94 ? -4.023 12.022 23.064 1.00 58.09 94 ALA A CA 1
ATOM 746 C C . ALA A 1 94 ? -4.105 11.147 24.329 1.00 58.09 94 ALA A C 1
ATOM 748 O O . ALA A 1 94 ? -5.206 10.741 24.707 1.00 58.09 94 ALA A O 1
ATOM 749 N N . GLU A 1 95 ? -2.976 10.843 24.974 1.00 59.09 95 GLU A N 1
ATOM 750 C CA . GLU A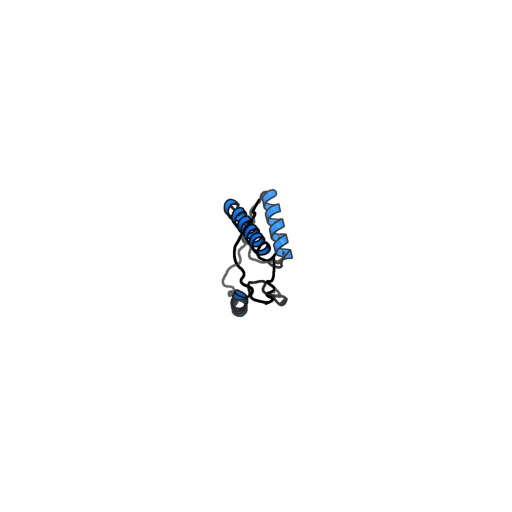 1 95 ? -2.944 10.082 26.228 1.00 59.09 95 GLU A CA 1
ATOM 751 C C . GLU A 1 95 ? -3.379 10.953 27.420 1.00 59.09 95 GLU A C 1
ATOM 753 O O . GLU A 1 95 ? -4.239 10.547 28.203 1.00 59.09 95 GLU A O 1
ATOM 758 N N . GLU A 1 96 ? -2.901 12.200 27.490 1.00 57.09 96 GLU A N 1
ATOM 759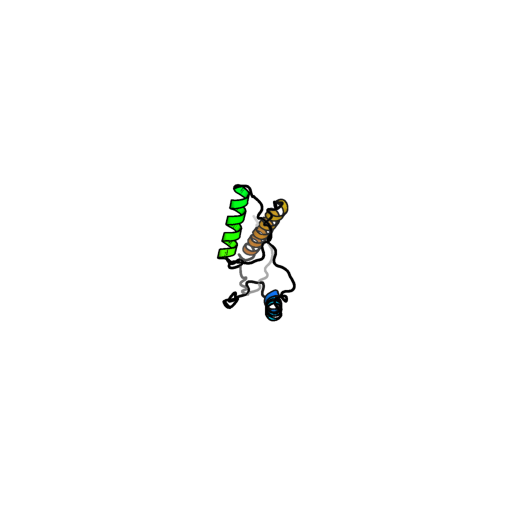 C CA . GLU A 1 96 ? -3.296 13.176 28.515 1.00 57.09 96 GLU A CA 1
ATOM 760 C C . GLU A 1 96 ? -4.788 13.558 28.393 1.00 57.09 96 GLU A C 1
ATOM 762 O O . GLU A 1 96 ? -5.495 13.651 29.400 1.00 57.09 96 GLU A O 1
ATOM 767 N N . ALA A 1 97 ? -5.331 13.658 27.172 1.00 56.78 97 ALA A N 1
ATOM 768 C CA . ALA A 1 97 ? -6.765 13.880 26.951 1.00 56.78 97 ALA A CA 1
ATOM 769 C C . ALA A 1 97 ? -7.653 12.674 27.324 1.00 56.78 97 ALA A C 1
ATOM 771 O O . ALA A 1 97 ? -8.862 12.842 27.529 1.00 56.78 97 ALA A O 1
ATOM 772 N N . LYS A 1 98 ? -7.091 11.459 27.403 1.00 56.69 98 LYS A N 1
ATOM 773 C CA . LYS A 1 98 ? -7.800 10.284 27.934 1.00 56.69 98 LYS A CA 1
ATOM 774 C C . LYS A 1 98 ? -7.729 10.220 29.459 1.00 56.69 98 LYS A C 1
ATOM 776 O O . LYS A 1 98 ? -8.759 9.946 30.067 1.00 56.69 98 LYS A O 1
ATOM 781 N N . ALA A 1 99 ? -6.594 10.572 30.061 1.00 52.66 99 ALA A N 1
ATOM 782 C CA . ALA A 1 99 ? -6.444 10.646 31.517 1.00 52.66 99 ALA A CA 1
ATOM 783 C C . ALA A 1 99 ? -7.357 11.718 32.152 1.00 52.66 99 ALA A C 1
ATOM 785 O O . ALA A 1 99 ? -8.005 11.465 33.165 1.00 52.66 99 ALA A O 1
ATOM 786 N N . GLY A 1 100 ? -7.516 12.882 31.509 1.00 46.88 100 GLY A N 1
ATOM 787 C CA . GLY A 1 100 ? -8.390 13.957 32.007 1.00 46.88 100 GLY A CA 1
ATOM 788 C C . GLY A 1 100 ? -9.900 13.672 31.938 1.00 46.88 100 GLY A C 1
ATOM 789 O O . GLY A 1 100 ? -10.692 14.418 32.512 1.00 46.88 100 GLY A O 1
ATOM 790 N N . LYS A 1 101 ? -10.330 12.610 31.241 1.00 51.19 101 LYS A N 1
ATOM 791 C CA . LYS A 1 101 ? -11.737 12.164 31.233 1.00 51.19 101 LYS A CA 1
ATOM 792 C C . LYS A 1 101 ? -12.049 11.123 32.304 1.00 51.19 101 LYS A C 1
ATOM 794 O O . LYS A 1 101 ? -13.223 10.948 32.618 1.00 51.19 101 LYS A O 1
ATOM 799 N N . GLU A 1 102 ? -11.034 10.460 32.847 1.00 43.81 102 GLU A N 1
ATOM 800 C CA . GLU A 1 102 ? -11.194 9.464 33.909 1.00 43.81 102 GLU A CA 1
ATOM 801 C C . GLU A 1 102 ? -11.263 10.136 35.292 1.00 43.81 102 GLU A C 1
ATOM 803 O O . GLU A 1 102 ? -12.090 9.755 36.112 1.00 43.81 102 GLU A O 1
ATOM 808 N N . GLU A 1 103 ? -10.528 11.236 35.512 1.00 42.19 103 GLU A N 1
ATOM 809 C CA . GLU A 1 103 ? -10.546 11.961 36.799 1.00 42.19 103 GLU A CA 1
ATOM 810 C C . GLU A 1 103 ? -11.845 12.760 37.061 1.00 42.19 103 GLU A C 1
ATOM 812 O O . GLU A 1 103 ? -12.161 13.091 38.198 1.00 42.19 103 GLU A O 1
ATOM 817 N N . LEU A 1 104 ? -12.646 13.054 36.029 1.00 48.50 104 LEU A N 1
ATOM 818 C CA . LEU A 1 104 ? -13.919 13.786 36.162 1.00 48.50 104 LEU A CA 1
ATOM 819 C C . LEU A 1 104 ? -15.142 12.874 36.388 1.00 48.50 104 LEU A C 1
ATOM 821 O O . LEU A 1 104 ? -16.262 13.381 36.487 1.00 48.50 104 LEU A O 1
ATOM 825 N N . GLN A 1 105 ? -14.957 11.547 36.457 1.00 43.16 105 GLN A N 1
ATOM 826 C CA . GLN A 1 105 ? -16.034 10.577 36.719 1.00 43.16 105 GLN A CA 1
ATOM 827 C C . GLN A 1 105 ? -16.014 9.944 38.119 1.00 43.16 105 GLN A C 1
ATOM 829 O O . GLN A 1 105 ? -16.920 9.165 38.421 1.00 43.16 105 GLN A O 1
ATOM 834 N N . GLU A 1 106 ? -15.092 10.315 39.012 1.00 40.72 106 GLU A N 1
ATOM 835 C CA . GLU A 1 106 ? -15.128 9.850 40.404 1.00 40.72 106 GLU A CA 1
ATOM 836 C C . GLU A 1 106 ? -15.469 10.978 41.400 1.00 40.72 106 GLU A C 1
ATOM 838 O O . GLU A 1 106 ? -14.692 11.905 41.596 1.00 40.72 106 GLU A O 1
ATOM 843 N N . LEU A 1 107 ? -16.628 10.794 42.067 1.00 35.41 107 LEU A N 1
ATOM 844 C CA . LEU A 1 107 ? -17.176 11.419 43.299 1.00 35.41 107 LEU A CA 1
ATOM 845 C C . LEU A 1 107 ? -18.219 12.560 43.156 1.00 35.41 107 LEU A C 1
ATOM 847 O O . LEU A 1 107 ? -18.032 13.508 42.404 1.00 35.41 107 LEU A O 1
ATOM 851 N N . PRO A 1 108 ? -19.265 12.591 44.017 1.00 41.75 108 PRO A N 1
ATOM 852 C CA . PRO A 1 108 ? -20.328 11.597 44.192 1.00 41.75 108 PRO A CA 1
ATOM 853 C C . PRO A 1 108 ? -21.737 12.232 44.067 1.00 41.75 108 PRO A C 1
ATOM 855 O O . PRO A 1 108 ? -21.945 13.431 44.252 1.00 41.75 108 PRO A O 1
ATOM 858 N N . THR A 1 109 ? -22.749 11.410 43.789 1.00 35.78 109 THR A N 1
ATOM 859 C CA . THR A 1 109 ? -24.163 11.804 43.704 1.00 35.78 109 THR A CA 1
ATOM 860 C C . THR A 1 109 ? -24.693 12.375 45.025 1.00 35.78 109 THR A C 1
ATOM 862 O O . THR A 1 109 ? -24.736 11.707 46.058 1.00 35.78 109 THR A O 1
ATOM 865 N N . ALA A 1 110 ? -25.152 13.626 44.967 1.00 35.12 110 ALA A N 1
ATOM 866 C CA . ALA A 1 110 ? -25.805 14.343 46.052 1.00 35.12 110 ALA A CA 1
ATOM 867 C C . ALA A 1 110 ? -27.120 13.667 46.489 1.00 35.12 110 ALA A C 1
ATOM 869 O O . ALA A 1 110 ? -28.020 13.453 45.679 1.00 35.12 110 ALA A O 1
ATOM 870 N N . THR A 1 111 ? -27.267 13.404 47.791 1.00 30.36 111 THR A N 1
ATOM 871 C CA . THR A 1 111 ? -28.558 13.087 48.419 1.00 30.36 111 THR A CA 1
ATOM 872 C C . THR A 1 111 ? -29.014 14.289 49.244 1.00 30.36 111 THR A C 1
ATOM 874 O O . THR A 1 111 ? -28.487 14.556 50.320 1.00 30.36 111 THR A O 1
ATOM 877 N N . GLN A 1 112 ? -30.015 15.015 48.740 1.00 37.09 112 GLN A N 1
ATOM 878 C CA . GLN A 1 112 ? -30.836 15.921 49.543 1.00 37.09 112 GLN A CA 1
ATOM 879 C C . GLN A 1 112 ? -31.741 15.102 50.467 1.00 37.09 112 GLN A C 1
ATOM 881 O O . GLN A 1 112 ? -32.494 14.256 49.988 1.00 37.09 112 GLN A O 1
ATOM 886 N N . ARG A 1 113 ? -31.774 15.433 51.763 1.00 32.38 113 ARG A N 1
ATOM 887 C CA . ARG A 1 113 ? -32.965 15.233 52.600 1.00 32.38 113 ARG A CA 1
ATOM 888 C C . ARG A 1 113 ? -33.115 16.372 53.612 1.00 32.38 113 ARG A C 1
ATOM 890 O O . ARG A 1 113 ? -32.321 16.532 54.526 1.00 32.38 113 ARG A O 1
ATOM 897 N N . SER A 1 114 ? -34.155 17.160 53.347 1.00 35.97 114 SER A N 1
ATOM 898 C CA . SER A 1 114 ? -34.991 17.963 54.245 1.00 35.97 114 SER A CA 1
ATOM 899 C C . SER A 1 114 ? -34.879 17.650 55.744 1.00 35.97 114 SER A C 1
ATOM 901 O O . SER A 1 114 ? -35.089 16.501 56.119 1.00 35.97 114 SER A O 1
ATOM 903 N N . SER A 1 115 ? -34.706 18.684 56.583 1.00 31.86 115 SER A N 1
ATOM 904 C CA . SER A 1 115 ? -35.736 19.095 57.560 1.00 31.86 115 SER A CA 1
ATOM 905 C C . SER A 1 115 ? -35.288 20.238 58.487 1.00 31.86 115 SER A C 1
ATOM 907 O O . SER A 1 115 ? -34.178 20.237 59.006 1.00 31.86 115 SER A O 1
ATOM 909 N N . SER A 1 116 ? -36.246 21.137 58.739 1.00 36.62 116 SER A N 1
ATOM 910 C CA . SER A 1 116 ? -36.477 21.933 59.960 1.00 36.62 116 SER A CA 1
ATOM 911 C C . SER A 1 116 ? -35.467 22.999 60.409 1.00 36.62 116 SER A C 1
ATOM 913 O O . SER A 1 116 ? -34.460 22.729 61.052 1.00 36.62 116 SER A O 1
ATOM 915 N N . VAL A 1 117 ? -35.877 24.249 60.162 1.00 38.75 117 VAL A N 1
ATOM 916 C CA . VAL A 1 117 ? -35.997 25.356 61.132 1.00 38.75 117 VAL A CA 1
ATOM 917 C C . VAL A 1 117 ? -35.531 25.037 62.559 1.00 38.75 117 VAL A C 1
ATOM 919 O O . VAL A 1 117 ? -36.153 24.214 63.219 1.00 38.75 117 VAL A O 1
ATOM 922 N N . CYS A 1 118 ? -34.555 25.809 63.051 1.00 31.72 118 CYS A N 1
ATOM 923 C CA . CYS A 1 118 ? -34.567 26.430 64.383 1.00 31.72 118 CYS A CA 1
ATOM 924 C C . CYS A 1 118 ? -33.545 27.584 64.438 1.00 31.72 118 CYS A C 1
ATOM 926 O O . CYS A 1 118 ? -32.339 27.378 64.346 1.00 31.72 118 CYS A O 1
ATOM 928 N N . ARG A 1 119 ? -34.053 28.816 64.587 1.00 39.62 119 ARG A N 1
ATOM 929 C CA . ARG A 1 119 ? -33.316 29.968 65.135 1.00 39.62 119 ARG A CA 1
ATOM 930 C C . ARG A 1 119 ? -33.064 29.724 66.624 1.00 39.62 119 ARG A C 1
ATOM 932 O O . ARG A 1 119 ? -34.023 29.363 67.292 1.00 39.62 119 ARG A O 1
ATOM 939 N N . LEU A 1 120 ? -31.867 30.041 67.122 1.00 35.69 120 LEU A N 1
ATOM 940 C CA . LEU A 1 120 ? -31.552 30.547 68.480 1.00 35.69 120 LEU A CA 1
ATOM 941 C C . LEU A 1 120 ? -30.042 30.874 68.486 1.00 35.69 120 LEU A C 1
ATOM 943 O O . LEU A 1 120 ? -29.222 29.982 68.320 1.00 35.69 120 LEU A O 1
ATOM 947 N N . SER A 1 121 ? -29.670 32.135 68.248 1.00 37.59 121 SER A N 1
ATOM 948 C CA . SER A 1 121 ? -29.329 33.173 69.242 1.00 37.59 121 SER A CA 1
ATOM 949 C C . SER A 1 121 ? -27.965 32.976 69.918 1.00 37.59 121 SER A C 1
ATOM 951 O O . SER A 1 121 ? -27.764 32.025 70.669 1.00 37.59 121 SER A O 1
ATOM 953 N N . GLU A 1 122 ? -27.071 33.939 69.681 1.00 39.28 122 GLU A N 1
ATOM 954 C CA . GLU A 1 122 ? -25.881 34.239 70.484 1.00 39.28 122 GLU A CA 1
ATOM 955 C C . GLU A 1 122 ? -26.173 34.213 71.988 1.00 39.28 122 GLU A C 1
ATOM 957 O O . GLU A 1 122 ? -27.189 34.750 72.427 1.00 39.28 122 GLU A O 1
ATOM 962 N N . SER A 1 123 ? -25.257 33.669 72.792 1.00 41.22 123 SER A N 1
ATOM 963 C CA . SER A 1 123 ? -24.468 34.453 73.762 1.00 41.22 123 SER A CA 1
ATOM 964 C C . SER A 1 123 ? -23.651 33.542 74.683 1.00 41.22 123 SER A C 1
ATOM 966 O O . SER A 1 123 ? -24.157 32.690 75.408 1.00 41.22 123 SER A O 1
ATOM 968 N N . THR A 1 124 ? -22.345 33.765 74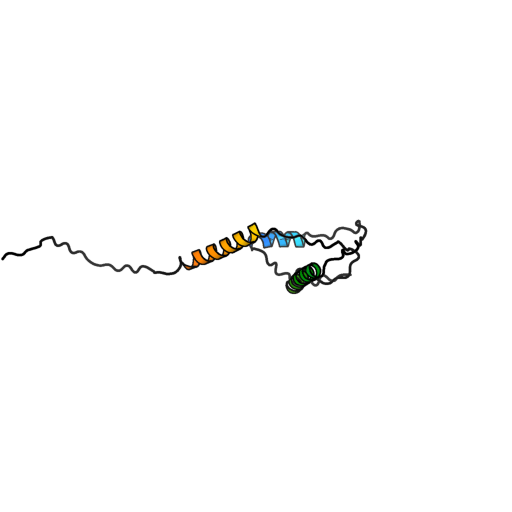.633 1.00 42.78 124 THR A N 1
ATOM 969 C CA . THR A 1 124 ? -21.317 33.266 75.540 1.00 42.78 124 THR A CA 1
ATOM 970 C C . THR A 1 124 ? -21.494 33.910 76.919 1.00 42.78 124 THR A C 1
ATOM 972 O O . THR A 1 124 ? -21.614 35.129 77.006 1.00 42.78 124 THR A O 1
ATOM 975 N N . TRP A 1 125 ? -21.450 33.121 77.992 1.00 41.41 125 TRP A N 1
ATOM 976 C CA . TRP A 1 125 ? -21.183 33.599 79.356 1.00 41.41 125 TRP A CA 1
ATOM 977 C C . TRP A 1 125 ? -19.987 32.821 79.914 1.00 41.41 125 TRP A C 1
ATOM 979 O O . TRP A 1 125 ? -19.812 31.648 79.574 1.00 41.41 125 TRP A O 1
ATOM 989 N N . PRO A 1 126 ? -19.161 33.454 80.761 1.00 49.62 126 PRO A N 1
ATOM 990 C CA . PRO A 1 126 ? -19.277 33.097 82.174 1.00 49.62 126 PRO A CA 1
ATOM 991 C C . PRO A 1 126 ? -19.135 34.297 83.129 1.00 49.62 126 PRO A C 1
ATOM 993 O O . PRO A 1 126 ? -18.288 35.167 82.947 1.00 49.62 126 PRO A O 1
ATOM 996 N N . SER A 1 127 ? -19.940 34.293 84.195 1.00 39.50 127 SER A N 1
ATOM 997 C CA . SER A 1 127 ? -19.620 34.977 85.451 1.00 39.50 127 SER A CA 1
ATOM 998 C C . SER A 1 127 ? -18.962 33.979 86.398 1.00 39.50 127 SER A C 1
ATOM 1000 O O . SER A 1 127 ? -19.578 32.961 86.709 1.00 39.50 127 SER A O 1
ATOM 1002 N N . CYS A 1 128 ? -17.743 34.297 86.832 1.00 38.72 128 CYS A N 1
ATOM 1003 C CA . CYS A 1 128 ? -17.245 34.249 88.211 1.00 38.72 128 CYS A CA 1
ATOM 1004 C C . CYS A 1 128 ? -15.835 34.845 88.233 1.00 38.72 128 CYS A C 1
ATOM 1006 O O . CYS A 1 128 ? -15.002 34.399 87.415 1.00 38.72 128 CYS A O 1
#